Protein AF-A0A1H0JRH7-F1 (afdb_monomer)

Secondary structure (DSSP, 8-state):
---EEEE-----TTEEEEEEEEETTEEEEEEEETTSEEEEEETTEEEEEEHHHHHHHHHHHHHHHHHHHHHHHHHTT-

Radius of gyration: 15.62 Å; Cα contacts (8 Å, |Δi|>4): 110; chains: 1; bounding box: 32×25×44 Å

pLDDT: mean 90.73, std 9.41, range [49.91, 97.81]

Structure (mmCIF, N/CA/C/O backbone):
data_AF-A0A1H0JRH7-F1
#
_entry.id   AF-A0A1H0JRH7-F1
#
loop_
_atom_site.group_PDB
_atom_site.id
_atom_site.type_symbol
_atom_site.label_atom_id
_atom_site.label_alt_id
_atom_site.label_comp_id
_atom_site.label_asym_id
_atom_site.label_entity_id
_atom_site.label_seq_id
_atom_site.pdbx_PDB_ins_code
_atom_site.Cartn_x
_atom_site.Cartn_y
_atom_site.Cartn_z
_atom_site.occupancy
_atom_site.B_iso_or_equiv
_atom_site.auth_seq_id
_atom_site.auth_comp_id
_atom_site.auth_asym_id
_atom_site.auth_atom_id
_atom_site.pdbx_PDB_model_num
ATOM 1 N N . MET A 1 1 ? -1.753 -9.597 17.342 1.00 64.31 1 MET A N 1
ATOM 2 C CA . MET A 1 1 ? -0.728 -9.784 16.288 1.00 64.31 1 MET A CA 1
ATOM 3 C C . MET A 1 1 ? -0.079 -8.432 16.022 1.00 64.31 1 MET A C 1
ATOM 5 O O . MET A 1 1 ? -0.700 -7.425 16.343 1.00 64.31 1 MET A O 1
ATOM 9 N N . ARG A 1 2 ? 1.180 -8.379 15.570 1.00 82.75 2 ARG A N 1
ATOM 10 C CA . ARG A 1 2 ? 1.899 -7.107 15.380 1.00 82.75 2 ARG A CA 1
ATOM 11 C C . ARG A 1 2 ? 1.746 -6.650 13.931 1.00 82.75 2 ARG A C 1
ATOM 13 O O . ARG A 1 2 ? 2.208 -7.349 13.041 1.00 82.75 2 ARG A O 1
ATOM 20 N N . ASN A 1 3 ? 1.175 -5.466 13.727 1.00 93.94 3 ASN A N 1
ATOM 21 C CA . ASN A 1 3 ? 1.097 -4.828 12.414 1.00 93.94 3 ASN A CA 1
ATOM 22 C C . ASN A 1 3 ? 2.501 -4.469 11.927 1.00 93.94 3 ASN A C 1
ATOM 24 O O . ASN A 1 3 ? 3.167 -3.608 12.512 1.00 93.94 3 ASN A O 1
ATOM 28 N N . GLN A 1 4 ? 2.980 -5.166 10.897 1.00 95.12 4 GLN A N 1
ATOM 29 C CA . GLN A 1 4 ? 4.338 -4.986 10.400 1.00 95.12 4 GLN A CA 1
ATOM 30 C C . GLN A 1 4 ? 4.468 -5.391 8.932 1.00 95.12 4 GLN A C 1
ATOM 32 O O . GLN A 1 4 ? 4.113 -6.500 8.539 1.00 95.12 4 GLN A O 1
ATOM 37 N N . LEU A 1 5 ? 5.093 -4.513 8.147 1.00 95.12 5 LEU A N 1
ATOM 38 C CA . LEU A 1 5 ? 5.660 -4.837 6.842 1.00 95.1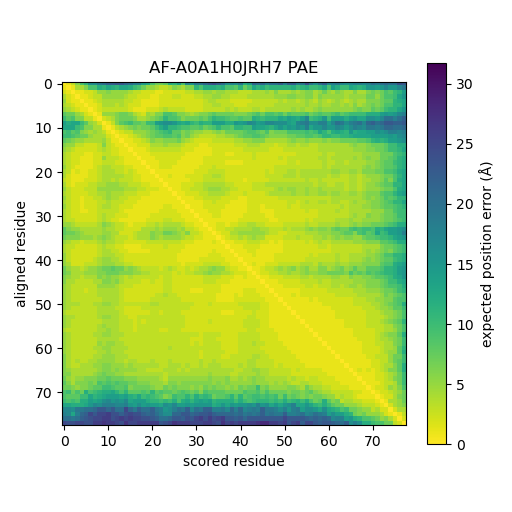2 5 LEU A CA 1
ATOM 39 C C . LEU A 1 5 ? 7.185 -4.846 6.955 1.00 95.12 5 LEU A C 1
ATOM 41 O O . LEU A 1 5 ? 7.776 -3.949 7.558 1.00 95.12 5 LEU A O 1
ATOM 45 N N . ALA A 1 6 ? 7.826 -5.851 6.367 1.00 95.56 6 ALA A N 1
ATOM 46 C CA . ALA A 1 6 ? 9.276 -5.927 6.254 1.00 95.56 6 ALA A CA 1
ATOM 47 C C . ALA A 1 6 ? 9.683 -5.767 4.790 1.00 95.56 6 ALA A C 1
ATOM 49 O O . ALA A 1 6 ? 9.084 -6.386 3.905 1.00 95.56 6 ALA A O 1
ATOM 50 N N . LYS A 1 7 ? 10.709 -4.945 4.536 1.00 94.94 7 LYS A N 1
ATOM 51 C CA . LYS A 1 7 ? 11.292 -4.818 3.199 1.00 94.94 7 LYS A CA 1
ATOM 52 C C . LYS A 1 7 ? 11.774 -6.195 2.742 1.00 94.94 7 LYS A C 1
ATOM 54 O O . LYS A 1 7 ? 12.511 -6.869 3.458 1.00 94.94 7 LYS A O 1
ATOM 59 N N . SER A 1 8 ? 11.353 -6.590 1.551 1.00 87.75 8 SER A N 1
ATOM 60 C CA . SER A 1 8 ? 11.802 -7.813 0.907 1.00 87.75 8 SER A CA 1
ATOM 61 C C . SER A 1 8 ? 13.045 -7.525 0.071 1.00 87.75 8 SER A C 1
ATOM 63 O O . SER A 1 8 ? 13.102 -6.528 -0.653 1.00 87.75 8 SER A O 1
ATOM 65 N N . ASN A 1 9 ? 14.030 -8.421 0.138 1.00 76.75 9 ASN A N 1
ATOM 66 C CA . ASN A 1 9 ? 15.158 -8.446 -0.791 1.00 76.75 9 ASN A CA 1
ATOM 67 C C . ASN A 1 9 ? 14.689 -9.097 -2.098 1.00 76.75 9 ASN A C 1
ATOM 69 O O . ASN A 1 9 ? 15.051 -10.229 -2.414 1.00 76.75 9 ASN A O 1
ATOM 73 N N . ASN A 1 10 ? 13.785 -8.421 -2.804 1.00 69.69 10 ASN A N 1
ATOM 74 C CA . ASN A 1 10 ? 13.202 -8.947 -4.025 1.00 69.69 10 ASN A CA 1
ATOM 75 C C . ASN A 1 10 ? 14.100 -8.582 -5.215 1.00 69.69 10 ASN A C 1
ATOM 77 O O . ASN A 1 10 ? 14.253 -7.406 -5.525 1.00 69.69 10 ASN A O 1
ATOM 81 N N . ASN A 1 11 ? 14.678 -9.586 -5.879 1.00 73.31 11 ASN A N 1
ATOM 82 C CA . ASN A 1 11 ? 15.574 -9.405 -7.031 1.00 73.31 11 ASN A CA 1
ATOM 83 C C . ASN A 1 11 ? 14.827 -9.455 -8.377 1.00 73.31 11 ASN A C 1
ATOM 85 O O . ASN A 1 11 ? 15.424 -9.749 -9.412 1.00 73.31 11 ASN A O 1
ATOM 89 N N . LEU A 1 12 ? 13.512 -9.220 -8.372 1.00 82.31 12 LEU A N 1
ATOM 90 C CA . LEU A 1 12 ? 12.719 -9.210 -9.597 1.00 82.31 12 LEU A CA 1
ATOM 91 C C . LEU A 1 12 ? 13.115 -8.011 -10.475 1.00 82.31 12 LEU A C 1
ATOM 93 O O . LEU A 1 12 ? 13.065 -6.872 -10.001 1.00 82.31 12 LEU A O 1
ATOM 97 N N . PRO A 1 13 ? 13.479 -8.237 -11.752 1.00 83.69 13 PRO A N 1
ATOM 98 C CA . PRO A 1 13 ? 13.809 -7.156 -12.670 1.00 83.69 13 PRO A CA 1
ATOM 99 C C . PRO A 1 13 ? 12.676 -6.133 -12.762 1.00 83.69 13 PRO A C 1
ATOM 101 O O . PRO A 1 13 ? 11.516 -6.492 -12.950 1.00 83.69 13 PRO A O 1
ATOM 104 N N . GLY A 1 14 ? 13.024 -4.854 -12.638 1.00 87.81 14 GLY A N 1
ATOM 105 C CA . GLY A 1 14 ? 12.063 -3.756 -12.715 1.00 87.81 14 GLY A CA 1
ATOM 106 C C . GLY A 1 14 ? 11.308 -3.461 -11.418 1.00 87.81 14 GLY A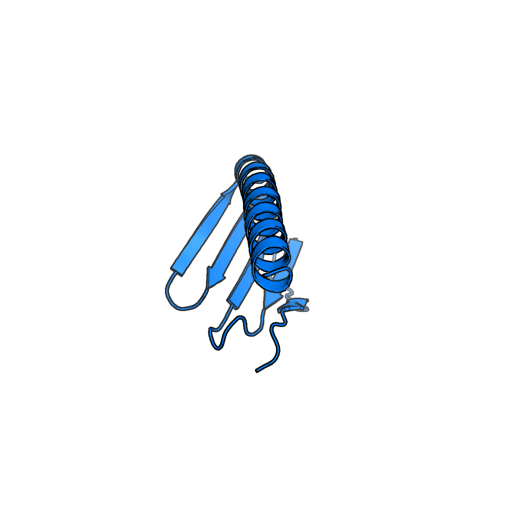 C 1
ATOM 107 O O . GLY A 1 14 ? 10.604 -2.461 -11.385 1.00 87.81 14 GLY A O 1
ATOM 108 N N . VAL A 1 15 ? 11.472 -4.241 -10.344 1.00 93.12 15 VAL A N 1
ATOM 109 C CA . VAL A 1 15 ? 10.939 -3.884 -9.019 1.00 93.12 15 VAL A CA 1
ATOM 110 C C . VAL A 1 15 ? 11.930 -2.968 -8.305 1.00 93.12 15 VAL A C 1
ATOM 112 O O . VAL A 1 15 ? 13.088 -3.324 -8.100 1.00 93.12 15 VAL A O 1
ATOM 115 N N . LEU A 1 16 ? 11.472 -1.781 -7.916 1.00 93.56 16 LEU A N 1
ATOM 116 C CA . LEU A 1 16 ? 12.279 -0.780 -7.214 1.00 93.56 16 LEU A CA 1
ATOM 117 C C . LEU A 1 16 ? 12.171 -0.931 -5.692 1.00 93.56 16 LEU A C 1
ATOM 119 O O . LEU A 1 16 ? 13.123 -0.666 -4.956 1.00 93.56 16 LEU A O 1
ATOM 123 N N . TYR A 1 17 ? 11.005 -1.363 -5.211 1.00 93.94 17 TYR A N 1
ATOM 124 C CA . TYR A 1 17 ? 10.743 -1.597 -3.797 1.00 93.94 17 TYR A CA 1
ATOM 125 C C . TYR A 1 17 ? 9.715 -2.710 -3.623 1.00 93.94 17 TYR A C 1
ATOM 127 O O . TYR A 1 17 ? 8.740 -2.785 -4.365 1.00 93.94 17 TYR A O 1
ATOM 135 N N . ALA A 1 18 ? 9.902 -3.541 -2.602 1.00 95.44 18 ALA A N 1
ATOM 136 C CA . ALA A 1 18 ? 8.902 -4.498 -2.163 1.00 95.44 18 ALA A CA 1
ATOM 137 C C . ALA A 1 18 ? 8.952 -4.639 -0.642 1.00 95.44 18 ALA A C 1
ATOM 139 O O . ALA A 1 18 ? 10.034 -4.696 -0.053 1.00 95.44 18 ALA A O 1
ATOM 140 N N . ALA A 1 19 ? 7.789 -4.740 -0.010 1.00 96.56 19 ALA A N 1
ATOM 141 C CA . ALA A 1 19 ? 7.661 -5.111 1.390 1.00 96.56 19 ALA A CA 1
ATOM 142 C C . ALA A 1 19 ? 6.423 -5.983 1.595 1.00 96.56 19 ALA A C 1
ATOM 144 O O . ALA A 1 19 ? 5.430 -5.855 0.879 1.00 96.56 19 ALA A O 1
ATOM 145 N N . SER A 1 20 ? 6.476 -6.879 2.572 1.00 95.56 20 SER A N 1
ATOM 146 C CA . SER A 1 20 ? 5.362 -7.768 2.899 1.00 95.56 20 SER A CA 1
ATOM 147 C C . SER A 1 20 ? 5.329 -8.095 4.380 1.00 95.56 20 SER A C 1
ATOM 149 O O . SER A 1 20 ? 6.352 -8.017 5.062 1.00 95.56 20 SER A O 1
ATOM 151 N N . GLY A 1 21 ? 4.164 -8.502 4.859 1.00 94.69 21 GLY A N 1
ATOM 152 C CA . GLY A 1 21 ? 3.975 -8.943 6.229 1.00 94.69 21 GLY A CA 1
ATOM 153 C C . GLY A 1 21 ? 2.501 -9.127 6.539 1.00 94.69 21 GLY A C 1
ATOM 154 O O . GLY A 1 21 ? 1.739 -9.608 5.694 1.00 94.69 21 GLY A O 1
ATOM 155 N N . GLU A 1 22 ? 2.116 -8.741 7.745 1.00 95.44 22 GLU A N 1
ATOM 156 C CA . GLU A 1 22 ? 0.766 -8.917 8.261 1.00 95.44 22 GLU A CA 1
ATOM 157 C C . GLU A 1 22 ? 0.267 -7.601 8.857 1.00 95.44 22 GLU A C 1
ATOM 159 O O . GLU A 1 22 ? 0.981 -6.929 9.608 1.00 95.44 22 GLU A O 1
ATOM 164 N N . LEU A 1 23 ? -0.951 -7.226 8.481 1.00 94.44 23 LEU A N 1
ATOM 165 C CA . LEU A 1 23 ? -1.660 -6.048 8.959 1.00 94.44 23 LEU A CA 1
ATOM 166 C C . LEU A 1 23 ? -3.071 -6.502 9.355 1.00 94.44 23 LEU A C 1
ATOM 168 O O . LEU A 1 23 ? -3.787 -7.074 8.538 1.00 94.44 23 LEU A O 1
ATOM 172 N N . ASP A 1 24 ? -3.434 -6.321 10.620 1.00 93.44 24 ASP A N 1
ATOM 173 C CA . ASP A 1 24 ? -4.700 -6.725 11.239 1.00 93.44 24 ASP A CA 1
ATOM 174 C C . ASP A 1 24 ? -5.082 -8.191 10.969 1.00 93.44 24 ASP A C 1
ATOM 176 O O . ASP A 1 24 ? -6.227 -8.522 10.664 1.00 93.44 24 ASP A O 1
ATOM 180 N N . GLY A 1 25 ? -4.102 -9.098 11.049 1.00 92.12 25 GLY A N 1
ATOM 181 C CA . GLY A 1 25 ? -4.315 -10.524 10.780 1.00 92.12 25 GLY A CA 1
ATOM 182 C C . GLY A 1 25 ? -4.430 -10.892 9.303 1.00 92.12 25 GLY A C 1
ATOM 183 O O . GLY A 1 25 ? -4.610 -12.064 8.976 1.00 92.12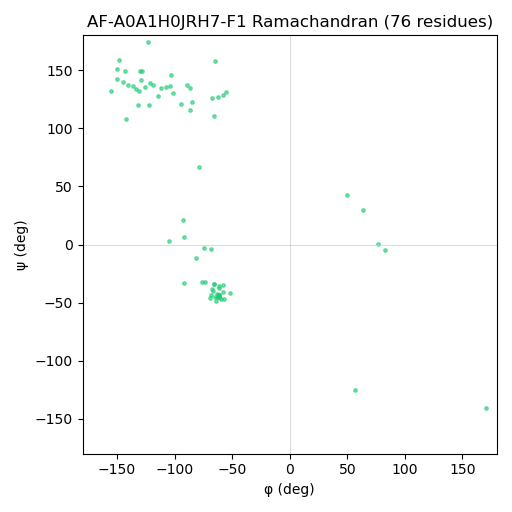 25 GLY A O 1
ATOM 184 N N . CYS A 1 26 ? -4.319 -9.918 8.400 1.00 93.50 26 CYS A N 1
ATOM 185 C CA . CYS A 1 26 ? -4.377 -10.127 6.962 1.00 93.50 26 CYS A CA 1
ATOM 186 C C . CYS A 1 26 ? -2.978 -10.050 6.349 1.00 93.50 26 CYS A C 1
ATOM 188 O O . CYS A 1 26 ? -2.190 -9.146 6.638 1.00 93.50 26 CYS A O 1
ATOM 190 N N . ARG A 1 27 ? -2.677 -10.981 5.435 1.00 93.81 27 ARG A N 1
ATOM 191 C CA . ARG A 1 27 ? -1.452 -10.911 4.635 1.00 93.81 27 ARG A CA 1
ATOM 192 C C . ARG A 1 27 ? -1.489 -9.649 3.779 1.00 93.81 27 ARG A C 1
ATOM 194 O O . ARG A 1 27 ? -2.436 -9.449 3.017 1.00 93.81 27 ARG A O 1
ATOM 201 N N . ALA A 1 28 ? -0.439 -8.845 3.878 1.00 96.06 28 ALA A N 1
ATOM 202 C CA . ALA A 1 28 ? -0.319 -7.595 3.151 1.00 96.06 28 ALA A CA 1
ATOM 203 C C . ALA A 1 28 ? 1.030 -7.484 2.434 1.00 96.06 28 ALA A C 1
ATOM 205 O O . ALA A 1 28 ? 2.052 -8.014 2.885 1.00 96.06 28 ALA A O 1
ATOM 206 N N . SER A 1 29 ? 1.036 -6.781 1.307 1.00 95.69 29 SER A N 1
ATOM 207 C CA . SER A 1 29 ? 2.252 -6.472 0.558 1.00 95.69 29 SER A CA 1
ATOM 208 C C . SER A 1 29 ? 2.134 -5.154 -0.186 1.00 95.69 29 SER A C 1
ATOM 210 O O . SER A 1 29 ? 1.053 -4.790 -0.638 1.00 95.69 29 SER A O 1
ATOM 212 N N . VAL A 1 30 ? 3.266 -4.489 -0.377 1.00 95.56 30 VAL A N 1
ATOM 213 C CA . VAL A 1 30 ? 3.399 -3.324 -1.249 1.00 95.56 30 VAL A CA 1
ATOM 214 C C . VAL A 1 30 ? 4.577 -3.530 -2.193 1.00 95.56 30 VAL A C 1
ATOM 216 O O . VAL A 1 30 ? 5.609 -4.083 -1.802 1.00 95.56 30 VAL A O 1
ATOM 219 N N . MET A 1 31 ? 4.424 -3.094 -3.435 1.00 95.62 31 MET A N 1
ATOM 220 C CA . MET A 1 31 ? 5.443 -3.175 -4.473 1.00 95.62 31 MET A CA 1
ATOM 221 C C . MET A 1 31 ? 5.429 -1.894 -5.299 1.00 95.62 31 MET A C 1
ATOM 223 O O . MET A 1 31 ? 4.358 -1.418 -5.659 1.00 95.62 31 MET A O 1
ATOM 227 N N . ALA A 1 32 ? 6.604 -1.361 -5.614 1.00 94.81 32 ALA A N 1
ATOM 228 C CA . ALA A 1 32 ? 6.775 -0.287 -6.583 1.00 94.81 32 ALA A CA 1
ATOM 229 C C . ALA A 1 32 ? 7.705 -0.754 -7.701 1.00 94.81 32 ALA A C 1
ATOM 231 O O . ALA A 1 32 ? 8.716 -1.413 -7.425 1.00 94.81 32 ALA A O 1
ATOM 232 N N . ASP A 1 33 ? 7.383 -0.407 -8.941 1.00 93.38 33 ASP A N 1
ATOM 233 C CA . ASP A 1 33 ? 8.127 -0.848 -10.119 1.00 93.38 33 ASP A CA 1
ATOM 234 C C . ASP A 1 33 ? 8.659 0.313 -10.982 1.00 93.38 33 ASP A C 1
ATOM 236 O O . ASP A 1 33 ? 8.402 1.495 -10.743 1.00 93.38 33 ASP A O 1
ATOM 240 N N . GLY A 1 34 ? 9.448 -0.036 -11.998 1.00 92.25 34 GLY A N 1
ATOM 241 C CA . GLY A 1 34 ? 10.073 0.894 -12.936 1.00 92.25 34 GLY A CA 1
ATOM 242 C C . GLY A 1 34 ? 9.097 1.609 -13.873 1.00 92.25 34 GLY A C 1
ATOM 243 O O . GLY A 1 34 ? 9.533 2.463 -14.642 1.00 92.25 34 GLY A O 1
ATOM 244 N N . ARG A 1 35 ? 7.796 1.294 -13.824 1.00 90.50 35 ARG A N 1
ATOM 245 C CA . ARG A 1 35 ? 6.741 2.003 -14.566 1.00 90.50 35 ARG A CA 1
ATOM 246 C C . ARG A 1 35 ? 6.117 3.131 -13.748 1.00 90.50 35 ARG A C 1
ATOM 248 O O . ARG A 1 35 ? 5.203 3.791 -14.229 1.00 90.50 35 ARG A O 1
ATOM 255 N N . SER A 1 36 ? 6.657 3.418 -12.561 1.00 91.31 36 SER A N 1
ATOM 256 C CA . SER A 1 36 ? 6.104 4.400 -11.616 1.00 91.31 36 SER A CA 1
ATOM 257 C C . SER A 1 36 ? 4.714 4.018 -11.099 1.00 91.31 36 SER A C 1
ATOM 259 O O . SER A 1 36 ? 3.908 4.892 -10.758 1.00 91.31 36 SER A O 1
ATOM 261 N N . GLU A 1 37 ? 4.440 2.715 -11.029 1.00 94.44 37 GLU A N 1
ATOM 262 C CA . GLU A 1 37 ? 3.227 2.164 -10.440 1.00 94.44 37 GLU A CA 1
ATOM 263 C C . GLU A 1 37 ? 3.526 1.594 -9.051 1.00 94.44 37 GLU A C 1
ATOM 265 O O . GLU A 1 37 ? 4.610 1.065 -8.782 1.00 94.44 37 GLU A O 1
ATOM 270 N N . VAL A 1 38 ? 2.551 1.715 -8.152 1.00 96.19 38 VAL A N 1
ATOM 271 C CA . VAL A 1 38 ? 2.599 1.135 -6.811 1.00 96.19 38 VAL A CA 1
ATOM 272 C C . VAL A 1 38 ? 1.401 0.216 -6.639 1.00 96.19 38 VAL A C 1
ATOM 274 O O . VAL A 1 38 ? 0.251 0.647 -6.716 1.00 96.19 38 VAL A O 1
ATOM 277 N N . THR A 1 39 ? 1.683 -1.058 -6.388 1.00 95.88 39 THR A N 1
ATOM 278 C CA . THR A 1 39 ? 0.683 -2.082 -6.094 1.00 95.88 39 THR A CA 1
ATOM 279 C C . THR A 1 39 ? 0.644 -2.351 -4.599 1.00 95.88 39 THR A C 1
ATOM 281 O O . THR A 1 39 ? 1.680 -2.609 -3.987 1.00 95.88 39 THR A O 1
ATOM 284 N N . MET A 1 40 ? -0.549 -2.338 -4.015 1.00 95.38 40 MET A N 1
ATOM 285 C CA . MET A 1 40 ? -0.801 -2.767 -2.641 1.00 95.38 40 MET A CA 1
ATOM 286 C C . MET A 1 40 ? -1.772 -3.938 -2.652 1.00 95.38 40 MET A C 1
ATOM 288 O O . MET A 1 40 ? -2.772 -3.915 -3.367 1.00 95.38 40 MET A O 1
ATOM 292 N N . THR A 1 41 ? -1.498 -4.938 -1.826 1.00 95.69 41 THR A N 1
ATOM 293 C CA . THR A 1 41 ? -2.374 -6.090 -1.617 1.00 95.69 41 THR A CA 1
ATOM 294 C C . THR A 1 41 ? -2.649 -6.227 -0.132 1.00 95.69 41 THR A C 1
ATOM 296 O O . THR A 1 41 ? -1.725 -6.130 0.677 1.00 95.69 41 THR A O 1
ATOM 299 N N . PHE A 1 42 ? -3.908 -6.468 0.218 1.00 94.50 42 PHE A N 1
ATOM 300 C CA . PHE A 1 42 ? -4.363 -6.713 1.580 1.00 94.50 42 PHE A CA 1
ATOM 301 C C . PHE A 1 42 ? -5.452 -7.789 1.547 1.00 94.50 42 PHE A C 1
ATOM 303 O O . PHE A 1 42 ? -6.562 -7.558 1.059 1.00 94.50 42 PHE A O 1
ATOM 310 N N . GLY A 1 43 ? -5.124 -8.996 2.012 1.00 90.69 43 GLY A N 1
ATOM 311 C CA . GLY A 1 43 ? -6.007 -10.153 1.863 1.00 90.69 43 GLY A CA 1
ATOM 312 C C . GLY A 1 43 ? -6.360 -10.403 0.382 1.00 90.69 43 GLY A C 1
ATOM 313 O O . GLY A 1 43 ? -5.442 -10.537 -0.429 1.00 90.69 43 GLY A O 1
ATOM 314 N N . PRO A 1 44 ? -7.654 -10.475 0.006 1.00 91.44 44 PRO A N 1
ATOM 315 C CA . PRO A 1 44 ? -8.079 -10.680 -1.381 1.00 91.44 44 PRO A CA 1
ATOM 316 C C . PRO A 1 44 ? -8.073 -9.396 -2.229 1.00 91.44 44 PRO A C 1
ATOM 318 O O . PRO A 1 44 ? -8.241 -9.472 -3.444 1.00 91.44 44 PRO A O 1
ATOM 321 N N . ALA A 1 45 ? -7.923 -8.221 -1.613 1.00 94.00 45 ALA A N 1
ATOM 322 C CA . ALA A 1 45 ? -7.951 -6.951 -2.3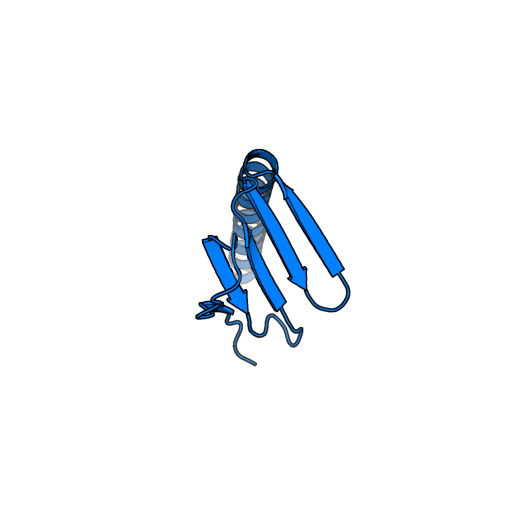23 1.00 94.00 45 ALA A CA 1
ATOM 323 C C . ALA A 1 45 ? -6.559 -6.604 -2.855 1.00 94.00 45 ALA A C 1
ATOM 325 O O . ALA A 1 45 ? -5.568 -6.692 -2.129 1.00 94.00 45 ALA A O 1
ATOM 326 N N . SER A 1 46 ? -6.495 -6.159 -4.108 1.00 95.19 46 SER A N 1
ATOM 327 C CA . SER A 1 46 ? -5.283 -5.612 -4.712 1.00 95.19 46 SER A CA 1
ATOM 328 C C . SER A 1 46 ? -5.622 -4.353 -5.497 1.00 95.19 46 SER A C 1
ATOM 330 O O . SER A 1 46 ? -6.624 -4.309 -6.211 1.00 95.19 46 SER A O 1
ATOM 332 N N . VAL A 1 47 ? -4.798 -3.323 -5.342 1.00 95.88 47 VAL A N 1
ATOM 333 C CA . VAL A 1 47 ? -4.941 -2.045 -6.037 1.00 95.88 47 VAL A CA 1
ATOM 334 C C . VAL A 1 47 ? -3.592 -1.630 -6.600 1.00 95.88 47 VAL A C 1
ATOM 336 O O . VAL A 1 47 ? -2.580 -1.694 -5.907 1.00 95.88 47 VAL A O 1
ATOM 339 N N . THR A 1 48 ? -3.585 -1.204 -7.860 1.00 96.94 48 THR A N 1
ATOM 340 C CA . THR A 1 48 ? -2.416 -0.622 -8.526 1.00 96.94 48 THR A CA 1
ATOM 341 C C . THR A 1 48 ? -2.725 0.827 -8.848 1.00 96.94 48 THR A C 1
ATOM 343 O O . THR A 1 48 ? -3.769 1.119 -9.430 1.00 96.94 48 THR A O 1
ATOM 346 N N . LEU A 1 49 ? -1.844 1.734 -8.440 1.00 96.81 49 LEU A N 1
ATOM 347 C CA . LEU A 1 49 ? -2.003 3.171 -8.633 1.00 96.81 49 LEU A CA 1
ATOM 348 C C . LEU A 1 49 ? -0.755 3.751 -9.288 1.00 96.81 49 LEU A C 1
ATOM 350 O O . LEU A 1 49 ? 0.361 3.301 -9.032 1.00 96.81 49 LEU A O 1
ATOM 354 N N . SER A 1 50 ? -0.941 4.810 -10.073 1.00 96.50 50 SER A N 1
ATOM 355 C CA . SER A 1 50 ? 0.174 5.663 -10.478 1.00 96.50 50 SER A CA 1
ATOM 356 C C . SER A 1 50 ? 0.774 6.371 -9.260 1.00 96.50 50 SER A C 1
ATOM 358 O O . SER A 1 50 ? 0.096 6.578 -8.247 1.00 96.50 50 SER A O 1
ATOM 360 N N . ALA A 1 51 ? 2.028 6.816 -9.368 1.00 91.50 51 ALA A N 1
ATOM 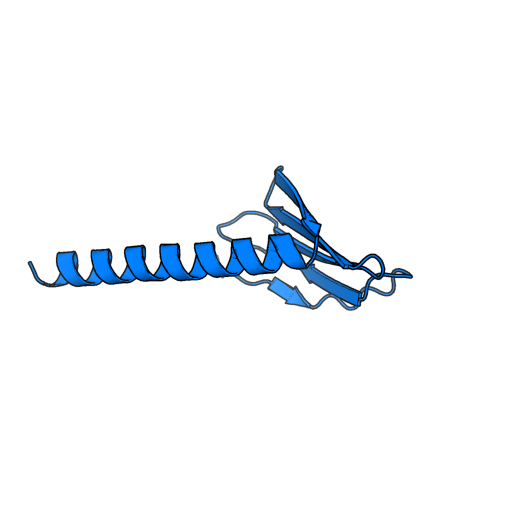361 C CA . ALA A 1 51 ? 2.678 7.595 -8.313 1.00 91.50 51 ALA A CA 1
ATOM 362 C C . ALA A 1 51 ? 1.846 8.817 -7.863 1.00 91.50 51 ALA A C 1
ATOM 364 O O . ALA A 1 51 ? 1.713 9.061 -6.666 1.00 91.50 51 ALA A O 1
ATOM 365 N N . ALA A 1 52 ? 1.228 9.547 -8.800 1.00 94.69 52 ALA A N 1
ATOM 366 C CA . ALA A 1 52 ? 0.387 10.706 -8.484 1.00 94.69 52 ALA A CA 1
ATOM 367 C C . ALA A 1 52 ? -0.870 10.319 -7.685 1.00 94.69 52 ALA A C 1
ATOM 369 O O . ALA A 1 52 ? -1.173 10.946 -6.671 1.00 94.69 52 ALA A O 1
ATOM 370 N N . ALA A 1 53 ? -1.570 9.256 -8.095 1.00 96.75 53 ALA A N 1
ATOM 371 C CA . ALA A 1 53 ? -2.745 8.769 -7.374 1.00 96.75 53 ALA A CA 1
ATOM 372 C C . ALA A 1 53 ? -2.383 8.217 -5.983 1.00 96.75 53 ALA A C 1
ATOM 374 O O . ALA A 1 53 ? -3.146 8.386 -5.034 1.00 96.75 53 ALA A O 1
ATOM 375 N N . MET A 1 54 ? -1.202 7.605 -5.834 1.00 94.69 54 MET A N 1
ATOM 376 C CA . MET A 1 54 ? -0.715 7.123 -4.539 1.00 94.69 54 MET A CA 1
ATOM 377 C C . MET A 1 54 ? -0.423 8.273 -3.563 1.00 94.69 54 MET A C 1
ATOM 379 O O . MET A 1 54 ? -0.760 8.176 -2.385 1.00 94.69 54 MET A O 1
ATOM 383 N N . ILE A 1 55 ? 0.162 9.377 -4.038 1.00 94.62 55 ILE A N 1
ATOM 384 C CA . ILE A 1 55 ? 0.415 10.576 -3.217 1.00 94.62 55 ILE A CA 1
ATOM 385 C C . ILE A 1 55 ? -0.901 11.172 -2.698 1.00 94.62 55 ILE A C 1
ATOM 387 O O . ILE A 1 55 ? -1.009 11.515 -1.516 1.00 94.62 55 ILE A O 1
ATOM 391 N N . GLU A 1 56 ? -1.915 11.254 -3.560 1.00 97.31 56 GLU A N 1
ATOM 392 C CA . GLU A 1 56 ? -3.246 11.725 -3.168 1.00 97.31 56 GLU A CA 1
ATOM 393 C C . GLU A 1 56 ? -3.883 10.795 -2.124 1.00 97.31 56 GLU A C 1
ATOM 395 O O . GLU A 1 56 ? -4.369 11.251 -1.085 1.00 97.31 56 GLU A O 1
ATOM 400 N N . LEU A 1 57 ? -3.804 9.476 -2.337 1.00 94.75 57 LEU A N 1
ATOM 401 C CA . LEU A 1 57 ? -4.318 8.492 -1.385 1.00 94.75 57 LEU A CA 1
ATOM 402 C C . LEU A 1 57 ? -3.639 8.615 -0.012 1.00 94.75 57 LEU A C 1
ATOM 404 O O . LEU A 1 57 ? -4.328 8.661 1.005 1.00 94.75 57 LEU A O 1
ATOM 408 N N . ILE A 1 58 ? -2.308 8.727 0.034 1.00 95.25 58 ILE A N 1
ATOM 409 C CA . ILE A 1 58 ? -1.550 8.930 1.281 1.00 95.25 58 ILE A CA 1
ATOM 410 C C . ILE A 1 58 ? -2.019 10.202 2.001 1.00 95.25 58 ILE A C 1
ATOM 412 O O . ILE A 1 58 ? -2.180 10.205 3.222 1.00 95.25 58 ILE A O 1
ATOM 416 N N . THR A 1 59 ? -2.282 11.276 1.255 1.00 97.25 59 THR A N 1
ATOM 417 C CA . THR A 1 59 ? -2.795 12.533 1.816 1.00 97.25 59 THR A CA 1
ATOM 418 C C . THR A 1 59 ? -4.152 12.330 2.491 1.00 97.25 59 THR A C 1
ATOM 420 O O . THR A 1 59 ? -4.360 12.790 3.617 1.00 97.25 59 THR A O 1
ATOM 423 N N . HIS A 1 60 ? -5.069 11.605 1.849 1.00 97.81 60 HIS A N 1
ATOM 424 C CA . HIS A 1 60 ? -6.368 11.276 2.436 1.00 97.81 60 HIS A CA 1
ATOM 425 C C .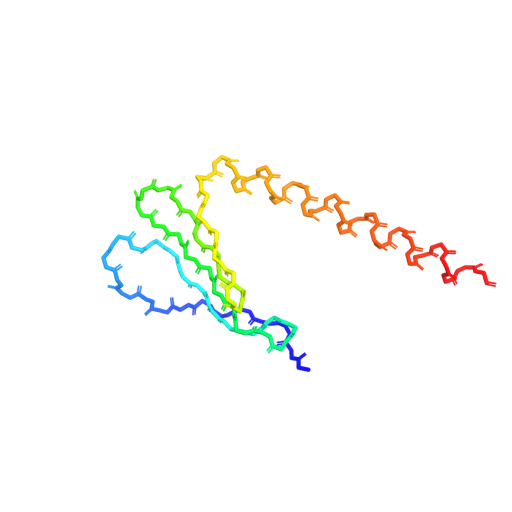 HIS A 1 60 ? -6.263 10.329 3.639 1.00 97.81 60 HIS A C 1
ATOM 427 O O . HIS A 1 60 ? -6.969 10.541 4.625 1.00 97.81 60 HIS A O 1
ATOM 433 N N . LEU A 1 61 ? -5.360 9.344 3.607 1.00 95.94 61 LEU A N 1
ATOM 434 C CA . LEU A 1 61 ? -5.122 8.435 4.734 1.00 95.94 61 LEU A CA 1
ATOM 435 C C . LEU A 1 61 ? -4.613 9.182 5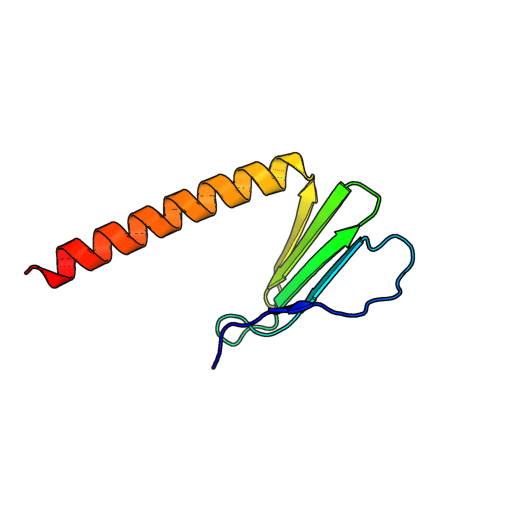.973 1.00 95.94 61 LEU A C 1
ATOM 437 O O . LEU A 1 61 ? -5.128 8.960 7.067 1.00 95.94 61 LEU A O 1
ATOM 441 N N . HIS A 1 62 ? -3.671 10.119 5.815 1.00 96.88 62 HIS A N 1
ATOM 442 C CA . HIS A 1 62 ? -3.211 10.952 6.931 1.00 96.88 62 HIS A CA 1
ATOM 443 C C . HIS A 1 62 ? -4.338 11.808 7.521 1.00 96.88 62 HIS A C 1
ATOM 445 O O . HIS A 1 62 ? -4.476 11.875 8.742 1.00 96.88 62 HIS A O 1
ATOM 451 N N . LYS A 1 63 ? -5.171 12.429 6.673 1.00 97.06 63 LYS A N 1
ATOM 452 C CA . LYS A 1 63 ? -6.333 13.214 7.129 1.00 97.06 63 LYS A CA 1
ATOM 453 C C . LYS A 1 63 ? -7.338 12.350 7.894 1.00 97.06 63 LYS A C 1
ATOM 455 O O . LYS A 1 63 ? -7.807 12.758 8.952 1.00 97.06 63 LYS A O 1
ATOM 460 N N . ALA A 1 64 ? -7.649 11.160 7.379 1.00 96.75 64 ALA A N 1
ATOM 461 C CA . ALA A 1 64 ? -8.559 10.224 8.032 1.00 96.75 64 ALA A CA 1
ATOM 462 C C . ALA A 1 64 ? -8.013 9.760 9.391 1.00 96.75 64 ALA A C 1
ATOM 464 O O . ALA A 1 64 ? -8.749 9.745 10.373 1.00 96.75 64 ALA A O 1
ATOM 465 N N . MET A 1 65 ? -6.716 9.450 9.467 1.00 96.12 65 MET A N 1
ATOM 466 C CA . MET A 1 65 ? -6.062 9.069 10.719 1.00 96.12 65 MET A CA 1
ATOM 467 C C . MET A 1 65 ? -6.119 10.193 11.760 1.00 96.12 65 MET A C 1
ATOM 469 O O . MET A 1 65 ? -6.453 9.922 12.909 1.00 96.12 65 MET A O 1
ATOM 473 N N . GLY A 1 66 ? -5.863 11.443 11.359 1.00 95.06 66 GLY A N 1
ATOM 474 C CA . GLY A 1 66 ? -6.016 12.601 12.246 1.00 95.06 66 GLY A CA 1
ATOM 475 C C . GLY A 1 66 ? -7.433 12.714 12.813 1.00 95.06 66 GLY A C 1
ATOM 476 O O . GLY A 1 66 ? -7.603 12.804 14.022 1.00 95.06 66 GLY A O 1
ATOM 477 N N . ALA A 1 67 ? -8.454 12.581 11.962 1.00 95.62 67 ALA A N 1
ATOM 478 C CA . ALA A 1 67 ? -9.849 12.627 12.403 1.00 95.62 67 ALA A CA 1
ATOM 479 C C . ALA A 1 67 ? -10.213 11.513 13.408 1.00 95.62 67 ALA A C 1
ATOM 481 O O . ALA A 1 67 ? -11.006 11.750 14.319 1.00 95.62 67 ALA A O 1
ATOM 482 N N . VAL A 1 68 ? -9.641 10.310 13.263 1.00 94.44 68 VAL A N 1
ATOM 483 C CA . VAL A 1 68 ? -9.842 9.199 14.214 1.00 94.44 68 VAL A CA 1
ATOM 484 C C . VAL A 1 68 ? -9.183 9.494 15.564 1.00 94.44 68 VAL A C 1
ATOM 486 O O . VAL A 1 68 ? -9.799 9.256 16.601 1.0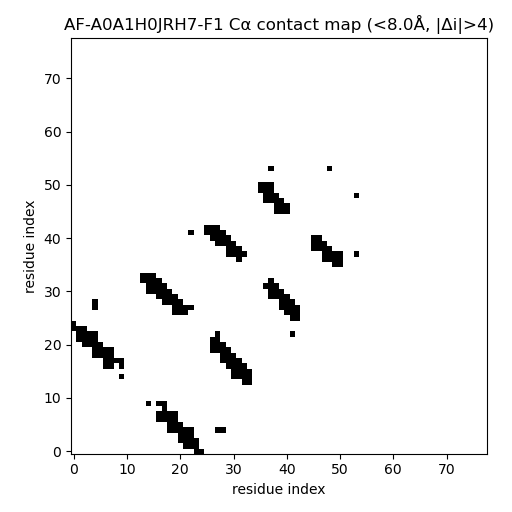0 94.44 68 VAL A O 1
ATOM 489 N N . VAL A 1 69 ? -7.959 10.031 15.564 1.00 92.31 69 VAL A N 1
ATOM 490 C CA . VAL A 1 69 ? -7.246 10.401 16.800 1.00 92.31 69 VAL A CA 1
ATOM 491 C C . VAL A 1 69 ? -7.993 11.512 17.540 1.00 92.31 69 VAL A C 1
ATOM 493 O O . VAL A 1 69 ? -8.301 11.350 18.720 1.00 92.31 69 VAL A O 1
ATOM 496 N N . ASP A 1 70 ? -8.383 12.575 16.834 1.00 92.31 70 ASP A N 1
ATOM 497 C CA . ASP A 1 70 ? -9.138 13.697 17.407 1.00 92.31 70 ASP A CA 1
ATOM 498 C C . ASP A 1 70 ? -10.468 13.247 18.032 1.00 92.31 70 ASP A C 1
ATOM 500 O O . ASP A 1 70 ? -10.946 13.831 19.007 1.00 92.31 70 ASP A O 1
ATOM 504 N N . HIS A 1 71 ? -11.113 12.235 17.446 1.00 90.81 71 HIS A N 1
ATOM 505 C CA . HIS A 1 71 ? -12.339 11.662 17.988 1.00 90.81 71 HIS A CA 1
ATOM 506 C C . HIS A 1 71 ? -12.075 10.893 19.288 1.00 90.81 71 HIS A C 1
ATOM 508 O O . HIS A 1 71 ? -12.771 11.132 20.274 1.00 90.81 71 HIS A O 1
ATOM 514 N N . ALA A 1 72 ? -11.041 10.047 19.319 1.00 85.44 72 ALA A N 1
ATOM 515 C CA . ALA A 1 72 ? -10.676 9.275 20.506 1.00 85.44 72 ALA A CA 1
ATOM 516 C C . ALA A 1 72 ? -10.287 10.169 21.699 1.00 85.44 72 ALA A C 1
ATOM 518 O O . ALA A 1 72 ? -10.647 9.877 22.840 1.00 85.44 72 ALA A O 1
ATOM 519 N N . GLU A 1 73 ? -9.602 11.290 21.453 1.00 84.69 73 GLU A N 1
ATOM 520 C CA . GLU A 1 73 ? -9.238 12.250 22.505 1.00 84.69 73 GLU A CA 1
ATOM 521 C C . GLU A 1 73 ? -10.458 12.944 23.127 1.00 84.69 73 GLU A C 1
ATOM 523 O O . GLU A 1 73 ? -10.468 13.218 24.327 1.00 84.69 73 GLU A O 1
ATOM 528 N N . LYS A 1 74 ? -11.505 13.198 22.334 1.00 79.19 74 LYS A N 1
ATOM 529 C CA . LYS A 1 74 ? -12.751 13.813 22.819 1.00 79.19 74 LYS A CA 1
ATOM 530 C C . LYS A 1 74 ? -13.597 12.852 23.650 1.00 79.19 74 LYS A C 1
ATOM 532 O O . LYS A 1 74 ? -14.274 13.303 24.569 1.00 79.19 74 LYS A O 1
ATOM 537 N N . GLU A 1 75 ? -13.559 11.555 23.348 1.00 73.06 75 GLU A N 1
ATOM 538 C CA . GLU A 1 75 ? -14.264 10.529 24.130 1.00 73.06 75 GLU A CA 1
ATOM 539 C C . GLU A 1 75 ? -13.552 10.208 25.451 1.00 73.06 75 GLU A C 1
ATOM 541 O O . GLU A 1 75 ? -14.212 9.954 26.451 1.00 73.06 75 GLU A O 1
ATOM 546 N N . GLY A 1 76 ? -12.218 10.289 25.499 1.00 64.75 76 GLY A N 1
ATOM 547 C CA . GLY A 1 76 ? -11.440 10.078 26.729 1.00 64.75 76 GLY A CA 1
ATOM 548 C C . GLY A 1 76 ? -11.489 11.229 27.748 1.00 64.75 76 GLY A C 1
ATOM 549 O O . GLY A 1 76 ? -10.876 11.121 28.809 1.00 64.75 76 GLY A O 1
ATOM 550 N N . GLN A 1 77 ? -12.169 12.334 27.427 1.00 58.59 77 GLN A N 1
ATOM 551 C CA . GLN A 1 77 ? -12.341 13.510 28.295 1.00 58.59 77 GLN A CA 1
ATOM 552 C C . GLN A 1 77 ? -13.751 13.619 28.914 1.00 58.59 77 GLN A C 1
ATOM 554 O O . GLN A 1 77 ? -14.019 14.601 29.612 1.00 58.59 77 GLN A O 1
ATOM 559 N N . GLN A 1 78 ? -14.637 12.646 28.669 1.00 49.91 78 GLN A N 1
ATOM 560 C CA . GLN A 1 78 ? -15.968 12.527 29.290 1.00 49.91 78 GLN A CA 1
ATOM 561 C C . GLN A 1 78 ? -15.972 11.478 30.404 1.00 49.91 78 GLN A C 1
ATOM 563 O O . GLN A 1 78 ? -16.700 11.708 31.396 1.00 49.91 78 GLN A O 1
#

Foldseek 3Di:
DDADWDWDPDPDPFWPTKIWDDHPNWTKIWTAGNVQWIWIDTHPDIDIDHVVVVVVVVVVVVVVVVVVVVVVVVVVVD

Organism: NCBI:txid198616

Nearest PDB structures (foldseek):
  4r7r-assembly1_A  TM=5.739E-01  e=1.091E+00  Clostridium perfringens ATCC 13124
  3due-assembly1_A  TM=7.317E-01  e=4.909E+00  Phocaeicola vulgatus ATCC 8482
  4bhm-assembly1_B  TM=3.151E-01  e=7.809E-01  Pyricularia oryzae

Sequence (78 aa):
MRNQLAKSNNNLPGVLYAASGELDGCRASVMADGRSEVTMTFGPASVTLSAAAMIELITHLHKAMGAVVDHAEKEGQQ

Solvent-accessible surface area (backbone atoms only — not comparable to full-atom values): 4437 Å² total; per-residue (Å²): 135,76,73,44,72,43,79,48,94,65,85,53,88,57,51,77,45,40,30,39,40,33,48,90,92,29,54,29,36,42,36,31,37,76,84,49,38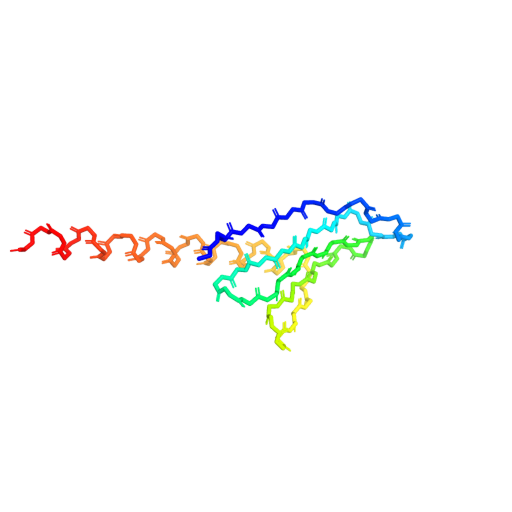,39,36,41,34,51,61,93,47,73,50,75,34,47,55,70,57,46,54,52,49,52,53,52,51,54,54,52,51,50,56,53,52,60,49,54,59,59,62,75,74,112

Mean predicted aligned error: 5.27 Å